Protein AF-A0A932YSQ7-F1 (afdb_monomer_lite)

Foldseek 3Di:
DDPPPPPWLQFPPDPCCQVPQQVPPPFQSHAQQWDADPVGDIFGFCLQCVVVSVVCVVVVNGRHNHHSPCVVVVVCQVCFVLLAQFKKWKAFPPGPDIKIFTFHTWDDDPNWIWTFTQIDDDPQHHRRIWIASGARWGDGLFWTKGWGCGDPNTTIIMIGTDPPPPPD

Sequence (168 aa):
MSTSTIEAVTRFPTEQHVREVCKLGQGEKSCRYLAMGGRGGWTCLRAKQKEYLDGRVANGQLQAKGDNCEGVLGELLKNKASLVGKRVRYQEQMPTLEVAGVLRDLRVEGDMLHIIADWEGETMGQGCTINIDYLNLDITPASITMSISGLGSFAGITTIFLDQIRSR

Secondary structure (DSSP, 8-state):
----------SSS-HHHHHHTS-TTSGGGSBTTEEEETTTEEEE-HHHHHHHHHHHHHTT-----B-SSHHHHHHHHHTHHHHTT-EEEEEESS-S-EEEEEEEEEEEETTEEEEEEEESSTTT-TTEEEEESS--EEEETTEEEEEEE-SSSSEEEEEEEPP-----

Radius of gyration: 17.05 Å; chains: 1; bounding box: 50×28×55 Å

Structure (mmCIF, N/CA/C/O backbone):
data_AF-A0A932YSQ7-F1
#
_entry.id   AF-A0A932YSQ7-F1
#
loop_
_atom_site.group_PDB
_atom_site.id
_atom_site.type_symbol
_atom_site.label_atom_id
_atom_site.label_alt_id
_atom_site.label_comp_id
_atom_site.label_asym_id
_atom_site.label_entity_id
_atom_site.label_seq_id
_atom_site.pdbx_PDB_ins_code
_atom_site.Cartn_x
_atom_site.Cartn_y
_atom_site.Cartn_z
_atom_site.occupancy
_atom_site.B_iso_or_equiv
_atom_site.auth_seq_id
_atom_site.auth_comp_id
_atom_site.auth_asym_id
_atom_site.auth_atom_id
_atom_site.pdbx_PDB_model_num
ATOM 1 N N . MET A 1 1 ? -27.795 -4.895 -21.809 1.00 35.03 1 MET A N 1
ATOM 2 C CA . MET A 1 1 ? -27.298 -3.725 -21.057 1.00 35.03 1 MET A CA 1
ATOM 3 C C . MET A 1 1 ? -26.666 -4.238 -19.777 1.00 35.03 1 MET A C 1
ATOM 5 O O . MET A 1 1 ? -27.387 -4.699 -18.910 1.00 35.03 1 MET A O 1
ATOM 9 N N . SER A 1 2 ? -25.338 -4.261 -19.704 1.00 32.44 2 SER A N 1
ATOM 10 C CA . SER A 1 2 ? -24.605 -4.547 -18.466 1.00 32.44 2 SER A CA 1
ATOM 11 C C . SER A 1 2 ? -23.322 -3.730 -18.504 1.00 32.44 2 SER A C 1
ATOM 13 O O . SER A 1 2 ? -22.254 -4.223 -18.848 1.00 32.44 2 SER A O 1
ATOM 15 N N . THR A 1 3 ? -23.462 -2.432 -18.255 1.00 31.42 3 THR A N 1
ATOM 16 C CA . THR A 1 3 ? -22.348 -1.547 -17.920 1.00 31.42 3 THR A CA 1
ATOM 17 C C . THR A 1 3 ? -21.813 -1.996 -16.566 1.00 31.42 3 THR A C 1
ATOM 19 O O . THR A 1 3 ? -22.402 -1.671 -15.539 1.00 31.42 3 THR A O 1
ATOM 22 N N . SER A 1 4 ? -20.742 -2.796 -16.552 1.00 33.22 4 SER A N 1
ATOM 23 C CA . SER A 1 4 ? -19.998 -3.035 -15.317 1.00 33.22 4 SER A CA 1
ATOM 24 C C . SER A 1 4 ? -19.265 -1.743 -14.980 1.00 33.22 4 SER A C 1
ATOM 26 O O . SER A 1 4 ? -18.225 -1.424 -15.559 1.00 33.22 4 SER A O 1
ATOM 28 N N . THR A 1 5 ? -19.867 -0.961 -14.097 1.00 35.72 5 THR A N 1
ATOM 29 C CA . THR A 1 5 ? -19.295 0.251 -13.533 1.00 35.72 5 THR A CA 1
ATOM 30 C C . THR A 1 5 ? -18.053 -0.141 -12.735 1.00 35.72 5 THR A C 1
ATOM 32 O O . THR A 1 5 ? -18.149 -0.526 -11.574 1.00 35.72 5 THR A O 1
ATOM 35 N N . ILE A 1 6 ? -16.873 -0.086 -13.353 1.00 38.53 6 ILE A N 1
ATOM 36 C CA . ILE A 1 6 ? -15.635 0.063 -12.588 1.00 38.53 6 ILE A CA 1
ATOM 37 C C . ILE A 1 6 ? -15.641 1.526 -12.155 1.00 38.53 6 ILE A C 1
ATOM 39 O O . ILE A 1 6 ? -15.129 2.397 -12.858 1.00 38.53 6 ILE A O 1
ATOM 43 N N . GLU A 1 7 ? -16.323 1.816 -11.046 1.00 38.91 7 GLU A N 1
ATOM 44 C CA . GLU A 1 7 ? -16.112 3.081 -10.355 1.00 38.91 7 GLU A CA 1
ATOM 45 C C . GLU A 1 7 ? -14.621 3.186 -10.055 1.00 38.91 7 GLU A C 1
ATOM 47 O O . GLU A 1 7 ? -13.989 2.246 -9.569 1.00 38.91 7 GLU A O 1
ATOM 52 N N . ALA A 1 8 ? -14.051 4.320 -10.447 1.00 38.09 8 ALA A N 1
ATOM 53 C CA . ALA A 1 8 ? -12.638 4.594 -10.343 1.00 38.09 8 ALA A CA 1
ATOM 54 C C . ALA A 1 8 ? -12.172 4.373 -8.898 1.00 38.09 8 ALA A C 1
ATOM 56 O O . ALA A 1 8 ? -12.443 5.184 -8.008 1.00 38.09 8 ALA A O 1
ATOM 57 N N . VAL A 1 9 ? -11.436 3.284 -8.664 1.00 44.25 9 VAL A N 1
ATOM 58 C CA . VAL A 1 9 ?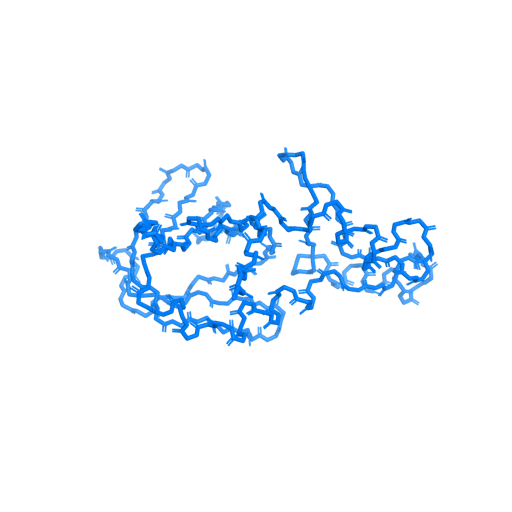 -10.615 3.162 -7.463 1.00 44.25 9 VAL A CA 1
ATOM 59 C C . VAL A 1 9 ? -9.633 4.325 -7.557 1.00 44.25 9 VAL A C 1
ATOM 61 O O . VAL A 1 9 ? -8.852 4.384 -8.498 1.00 44.25 9 VAL A O 1
ATOM 64 N N . THR A 1 10 ? -9.808 5.330 -6.703 1.00 48.47 10 THR A N 1
ATOM 65 C CA . THR A 1 10 ? -9.097 6.623 -6.766 1.00 48.47 10 THR A CA 1
ATOM 66 C C . THR A 1 10 ? -8.207 6.858 -5.549 1.00 48.47 10 THR A C 1
ATOM 68 O O . THR A 1 10 ? -7.432 7.807 -5.553 1.00 48.47 10 THR A O 1
ATOM 71 N N . ARG A 1 11 ? -8.343 6.020 -4.511 1.00 57.94 11 ARG A N 1
ATOM 72 C CA . ARG A 1 11 ? -7.496 5.900 -3.311 1.00 57.94 11 ARG A CA 1
ATOM 73 C C . ARG A 1 11 ? -8.073 4.813 -2.409 1.00 57.94 11 ARG A C 1
ATOM 75 O O . ARG A 1 11 ? -9.289 4.635 -2.383 1.00 57.94 11 ARG A O 1
ATOM 82 N N . PHE A 1 12 ? -7.243 4.125 -1.628 1.00 63.06 12 PHE A N 1
ATOM 83 C CA . PHE A 1 12 ? -7.724 3.214 -0.591 1.00 63.06 12 PHE A CA 1
ATOM 84 C C . PHE A 1 12 ? -7.058 3.488 0.770 1.00 63.06 12 PHE A C 1
ATOM 86 O O . PHE A 1 12 ? -5.836 3.581 0.827 1.00 63.06 12 PHE A O 1
ATOM 93 N N . PRO A 1 13 ? -7.815 3.499 1.884 1.00 72.94 13 PRO A N 1
ATOM 94 C CA . PRO A 1 13 ? -9.277 3.463 1.964 1.00 72.94 13 PRO A CA 1
ATOM 95 C C . PRO A 1 13 ? -9.970 4.658 1.297 1.00 72.94 13 PRO A C 1
ATOM 97 O O . PRO A 1 13 ? -9.514 5.794 1.405 1.00 72.94 13 PRO A O 1
ATOM 100 N N . THR A 1 14 ? -11.095 4.413 0.620 1.00 75.06 14 THR A N 1
ATOM 101 C CA . THR A 1 14 ? -11.990 5.498 0.190 1.00 75.06 14 THR A CA 1
ATOM 102 C C . THR A 1 14 ? -12.754 6.045 1.395 1.00 75.06 14 THR A C 1
ATOM 104 O O . THR A 1 14 ? -12.944 5.348 2.392 1.00 75.06 14 THR A O 1
ATOM 107 N N . GLU A 1 15 ? -13.279 7.266 1.288 1.00 81.81 15 GLU A N 1
ATOM 108 C CA . GLU A 1 15 ? -14.216 7.821 2.278 1.00 81.81 15 GLU A CA 1
ATOM 109 C C . GLU A 1 15 ? -15.408 6.887 2.544 1.00 81.81 15 GLU A C 1
ATOM 111 O O . GLU A 1 15 ? -15.843 6.714 3.683 1.00 81.81 15 GLU A O 1
ATOM 116 N N . GLN A 1 16 ? -15.924 6.245 1.493 1.00 79.81 16 GLN A N 1
ATOM 117 C CA . GLN A 1 16 ? -17.006 5.274 1.614 1.00 79.81 16 GLN A CA 1
ATOM 118 C C . GLN A 1 16 ? -16.566 4.034 2.401 1.00 79.81 16 GLN A C 1
ATOM 120 O O . GLN A 1 16 ? -17.251 3.646 3.344 1.00 79.81 16 GLN A O 1
ATOM 125 N N . HIS A 1 17 ? -15.394 3.467 2.098 1.00 79.94 17 HIS A N 1
ATOM 126 C CA . HIS A 1 17 ? -14.841 2.344 2.855 1.00 79.94 17 HIS A CA 1
ATOM 127 C C . HIS A 1 17 ? -14.644 2.706 4.332 1.00 79.94 17 HIS A C 1
ATOM 129 O O . HIS A 1 17 ? -14.971 1.918 5.220 1.00 79.94 17 HIS A O 1
ATOM 135 N N . VAL A 1 18 ? -14.165 3.920 4.618 1.00 83.50 18 VAL A N 1
ATOM 136 C CA . VAL A 1 18 ? -13.991 4.387 5.996 1.00 83.50 18 VAL A CA 1
ATOM 137 C C . VAL A 1 18 ? -15.312 4.444 6.755 1.00 83.50 18 VAL A C 1
ATOM 139 O O . VAL A 1 18 ? -15.376 4.029 7.914 1.00 83.50 18 VAL A O 1
ATOM 142 N N . ARG A 1 19 ? -16.375 4.919 6.106 1.00 84.88 19 ARG A N 1
ATOM 143 C CA . ARG A 1 19 ? -17.706 5.005 6.713 1.00 84.88 19 ARG A CA 1
ATOM 144 C C . ARG A 1 19 ? -18.364 3.636 6.882 1.00 84.88 19 ARG A C 1
ATOM 146 O O . ARG A 1 19 ? -18.857 3.331 7.965 1.00 84.88 19 ARG A O 1
ATOM 153 N N . GLU A 1 20 ? -18.367 2.817 5.837 1.00 83.88 20 GLU A N 1
ATOM 154 C CA . GLU A 1 20 ? -19.161 1.583 5.781 1.00 83.88 20 GLU A CA 1
ATOM 155 C C . GLU A 1 20 ? -18.445 0.384 6.409 1.00 83.88 20 GLU A C 1
ATOM 157 O O . GLU A 1 20 ? -19.048 -0.378 7.171 1.00 83.88 20 GLU A O 1
ATOM 162 N N . VAL A 1 21 ? -17.149 0.236 6.124 1.00 83.81 21 VAL A N 1
ATOM 163 C CA . VAL A 1 21 ? -16.336 -0.884 6.610 1.00 83.81 21 VAL A CA 1
ATOM 164 C C . VAL A 1 21 ? -15.677 -0.512 7.926 1.00 83.81 21 VAL A C 1
ATOM 166 O O . VAL A 1 21 ? -15.851 -1.213 8.921 1.00 83.81 21 VAL A O 1
ATOM 169 N N . CYS A 1 22 ? -14.987 0.629 7.959 1.00 84.50 22 CYS A N 1
ATOM 170 C CA . CYS A 1 22 ? -14.239 1.034 9.144 1.00 84.50 22 CYS A CA 1
ATOM 171 C C . CYS A 1 22 ? -15.020 1.783 10.190 1.00 84.50 22 CYS A C 1
ATOM 173 O O . CYS A 1 22 ? -14.419 2.102 11.212 1.00 84.50 22 CYS A O 1
ATOM 175 N N . LYS A 1 23 ? -16.310 2.044 9.952 1.00 87.88 23 LYS A N 1
ATOM 176 C CA . LYS A 1 23 ? -17.279 2.511 10.949 1.00 87.88 23 LYS A CA 1
ATOM 177 C C . LYS A 1 23 ? -16.670 3.542 11.898 1.00 87.88 23 LYS A C 1
ATOM 179 O O . LYS A 1 23 ? -16.735 3.380 13.116 1.00 87.88 23 LYS A O 1
ATOM 184 N N . LEU A 1 24 ? -16.018 4.556 11.324 1.00 87.25 24 LEU A N 1
ATOM 185 C CA . LEU A 1 24 ? -15.223 5.531 12.066 1.00 87.25 24 LEU A CA 1
ATOM 186 C C . LEU A 1 24 ? -16.030 6.095 13.247 1.00 87.25 24 LEU A C 1
ATOM 188 O O . LEU A 1 24 ? -17.144 6.584 13.068 1.00 87.25 24 LEU A O 1
ATOM 192 N N . GLY A 1 25 ? -15.473 5.997 14.455 1.00 85.69 25 GLY A N 1
ATOM 193 C CA . GLY A 1 25 ? -16.119 6.463 15.686 1.00 85.69 25 GLY A CA 1
ATOM 194 C C . GLY A 1 25 ? -17.062 5.456 16.358 1.00 85.69 25 GLY A C 1
ATOM 195 O O . GLY A 1 25 ? -17.603 5.763 17.414 1.00 85.69 25 GLY A O 1
ATOM 196 N N . GLN A 1 26 ? -17.238 4.241 15.826 1.00 89.38 26 GLN A N 1
ATOM 197 C CA . GLN A 1 26 ? -18.110 3.208 16.412 1.00 89.38 26 GLN A CA 1
ATOM 198 C C . GLN A 1 26 ? -17.370 2.234 17.349 1.00 89.38 26 GLN A C 1
ATOM 200 O O . GLN A 1 26 ? -17.656 1.032 17.366 1.00 89.38 26 GLN A O 1
ATOM 205 N N . GLY A 1 27 ? -16.395 2.735 18.116 1.00 90.69 27 GLY A N 1
ATOM 206 C CA . GLY A 1 27 ? -15.665 1.953 19.122 1.00 90.69 27 GLY A CA 1
ATOM 207 C C . GLY A 1 27 ? -15.003 0.711 18.523 1.00 90.69 27 GLY A C 1
ATOM 208 O O . GLY A 1 27 ? -14.253 0.826 17.556 1.00 90.69 27 GLY A O 1
ATOM 209 N N . GLU A 1 28 ? -15.337 -0.473 19.045 1.00 90.75 28 GLU A N 1
ATOM 210 C CA . GLU A 1 28 ? -14.758 -1.771 18.647 1.00 90.75 28 GLU A CA 1
ATOM 211 C C . GLU A 1 28 ? -14.908 -2.111 17.168 1.00 90.75 28 GLU A C 1
ATOM 213 O O . GLU A 1 28 ? -14.047 -2.776 16.594 1.00 90.75 28 GLU A O 1
ATOM 218 N N . LYS A 1 29 ? -15.958 -1.600 16.524 1.00 87.12 29 LYS A N 1
ATOM 219 C CA . LYS A 1 29 ? -16.179 -1.792 15.088 1.00 87.12 29 LYS A CA 1
ATOM 220 C C . LYS A 1 29 ? -15.249 -0.937 14.227 1.00 87.12 29 LYS A C 1
ATOM 222 O O . LYS A 1 29 ? -15.177 -1.167 13.024 1.00 87.12 29 LYS A O 1
ATOM 227 N N . SER A 1 30 ? -14.564 0.040 14.824 1.00 91.19 30 SER A N 1
ATOM 228 C CA . SER A 1 30 ? -13.670 0.934 14.096 1.00 91.19 30 SER A CA 1
ATOM 229 C C . SER A 1 30 ? -12.383 0.223 13.699 1.00 91.19 30 SER A C 1
ATOM 231 O O . SER A 1 30 ? -11.832 -0.537 14.497 1.00 91.19 30 SER A O 1
ATOM 233 N N . CYS A 1 31 ? -11.869 0.494 12.499 1.00 91.19 31 CYS A N 1
ATOM 234 C CA .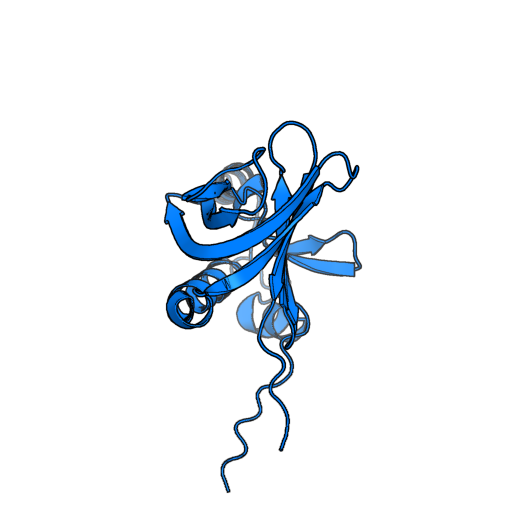 CYS A 1 31 ? -10.590 -0.061 12.055 1.00 91.19 31 CYS A CA 1
ATOM 235 C C . CYS A 1 31 ? -9.414 0.501 12.869 1.00 91.19 31 CYS A C 1
ATOM 237 O O . CYS A 1 31 ? -9.218 1.714 12.926 1.00 91.19 31 CYS A O 1
ATOM 239 N N . ARG A 1 32 ? -8.602 -0.379 13.461 1.00 91.50 32 ARG A N 1
ATOM 240 C CA . ARG A 1 32 ? -7.463 -0.025 14.323 1.00 91.50 32 ARG A CA 1
ATOM 241 C C . ARG A 1 32 ? -6.235 0.453 13.555 1.00 91.50 32 ARG A C 1
ATOM 243 O O . ARG A 1 32 ? -5.433 1.198 14.103 1.00 91.50 32 ARG A O 1
ATOM 250 N N . TYR A 1 33 ? -6.106 0.055 12.290 1.00 88.19 33 TYR A N 1
ATOM 251 C CA . TYR A 1 33 ? -4.988 0.442 11.425 1.00 88.19 33 TYR A CA 1
ATOM 252 C C . TYR A 1 33 ? -5.315 1.614 10.489 1.00 88.19 33 TYR A C 1
ATOM 254 O O . TYR A 1 33 ? -4.516 1.922 9.605 1.00 88.19 33 TYR A O 1
ATOM 262 N N . LEU A 1 34 ? -6.471 2.263 10.658 1.00 87.38 34 LEU A N 1
ATOM 263 C CA . LEU A 1 34 ? -6.870 3.401 9.840 1.00 87.38 34 LEU A CA 1
ATOM 264 C C . LEU A 1 34 ? -6.167 4.675 10.322 1.00 87.38 34 LEU A C 1
ATOM 266 O O . LEU A 1 34 ? -6.291 5.055 11.484 1.00 87.38 34 LEU A O 1
ATOM 270 N N . ALA A 1 35 ? -5.479 5.366 9.418 1.00 84.50 35 ALA A N 1
ATOM 271 C CA . ALA A 1 35 ? -4.882 6.670 9.696 1.00 84.50 35 ALA A CA 1
ATOM 272 C C . ALA A 1 35 ? -5.013 7.626 8.513 1.00 84.50 35 ALA A C 1
ATOM 274 O O . ALA A 1 35 ? -5.356 7.213 7.408 1.00 84.50 35 ALA A O 1
ATOM 275 N N . MET A 1 36 ? -4.701 8.900 8.745 1.00 79.38 36 MET A N 1
ATOM 276 C CA . MET A 1 36 ? -4.544 9.899 7.690 1.00 79.38 36 MET A CA 1
ATOM 277 C C . MET A 1 36 ? -3.088 9.921 7.213 1.00 79.38 36 MET A C 1
ATOM 279 O O . MET A 1 36 ? -2.171 10.172 7.991 1.00 79.38 36 MET A O 1
ATOM 283 N N . GLY A 1 37 ? -2.871 9.646 5.930 1.00 67.38 37 GLY A N 1
ATOM 284 C CA . GLY A 1 37 ? -1.578 9.738 5.264 1.00 67.38 37 GLY A CA 1
ATOM 285 C C . GLY A 1 37 ? -1.191 11.182 4.923 1.00 67.38 37 GLY A C 1
ATOM 286 O O . GLY A 1 37 ? -2.041 12.057 4.752 1.00 67.38 37 GLY A O 1
ATOM 287 N N . GLY A 1 38 ? 0.112 11.425 4.750 1.00 55.41 38 GLY A N 1
ATOM 288 C CA . GLY A 1 38 ? 0.686 12.770 4.567 1.00 55.41 38 GLY A CA 1
ATOM 289 C C . GLY A 1 38 ? 0.245 13.539 3.312 1.00 55.41 38 GLY A C 1
ATOM 290 O O . GLY A 1 38 ? 0.531 14.724 3.200 1.00 55.41 38 GLY A O 1
ATOM 291 N N . ARG A 1 39 ? -0.469 12.899 2.374 1.00 56.66 39 ARG A N 1
ATOM 292 C CA . ARG A 1 39 ? -1.040 13.531 1.165 1.00 56.66 39 ARG A CA 1
ATOM 293 C C . ARG A 1 39 ? -2.564 13.722 1.242 1.00 56.66 39 ARG A C 1
ATOM 295 O O . ARG A 1 39 ? -3.227 13.764 0.203 1.00 56.66 39 ARG A O 1
ATOM 302 N N . GLY A 1 40 ? -3.120 13.786 2.455 1.00 57.56 40 GLY A N 1
ATOM 303 C CA . GLY A 1 40 ? -4.527 14.125 2.694 1.00 57.56 40 GLY A CA 1
ATOM 304 C C . GLY A 1 40 ? -5.518 13.023 2.313 1.00 57.56 40 GLY A C 1
ATOM 305 O O . GLY A 1 40 ? -6.520 13.301 1.668 1.00 57.56 40 GLY A O 1
ATOM 306 N N . GLY A 1 41 ? -5.231 11.769 2.662 1.00 70.56 41 GLY A N 1
ATOM 307 C CA . GLY A 1 41 ? -6.134 10.639 2.415 1.00 70.56 41 GLY A CA 1
ATOM 308 C C . GLY A 1 41 ? -5.944 9.530 3.439 1.00 70.56 41 GLY A C 1
ATOM 309 O O . GLY A 1 41 ? -4.944 9.520 4.153 1.00 70.56 41 GLY A O 1
ATOM 310 N N . TRP A 1 42 ? -6.895 8.606 3.521 1.00 78.19 42 TRP A N 1
ATOM 311 C CA . TRP A 1 42 ? -6.814 7.480 4.445 1.00 78.19 42 TRP A CA 1
ATOM 312 C C . TRP A 1 42 ? -5.741 6.474 4.023 1.00 78.19 42 TRP A C 1
ATOM 314 O O . TRP A 1 42 ? -5.495 6.280 2.838 1.00 78.19 42 TRP A O 1
ATOM 324 N N . THR A 1 43 ? -5.125 5.806 4.996 1.00 75.31 43 THR A N 1
ATOM 325 C CA . THR A 1 43 ? -4.113 4.765 4.781 1.00 75.31 43 THR A CA 1
ATOM 326 C C . THR A 1 43 ? -4.278 3.626 5.784 1.00 75.31 43 THR A C 1
ATOM 328 O O . THR A 1 43 ? -4.810 3.805 6.883 1.00 75.31 43 THR A O 1
ATOM 331 N N . CYS A 1 44 ? -3.792 2.447 5.403 1.00 79.38 44 CYS A N 1
ATOM 332 C CA . CYS A 1 44 ? -3.573 1.315 6.294 1.00 79.38 44 CYS A CA 1
ATOM 333 C C . CYS A 1 44 ? -2.183 1.421 6.947 1.00 79.38 44 CYS A C 1
ATOM 335 O O . CYS A 1 44 ? -1.189 1.632 6.257 1.00 79.38 44 CYS A O 1
ATOM 337 N N . LEU A 1 45 ? -2.099 1.255 8.272 1.00 77.00 45 LEU A N 1
ATOM 338 C CA . LEU A 1 45 ? -0.837 1.251 9.031 1.00 77.00 45 LEU A CA 1
ATOM 339 C C . LEU A 1 45 ? -0.373 -0.146 9.482 1.00 77.00 45 LEU A C 1
ATOM 341 O O . LEU A 1 45 ? 0.632 -0.228 10.192 1.00 77.00 45 LEU A O 1
ATOM 345 N N . ARG A 1 46 ? -1.085 -1.227 9.117 1.00 78.31 46 ARG A N 1
ATOM 346 C CA . ARG A 1 46 ? -0.883 -2.575 9.687 1.00 78.31 46 ARG A CA 1
ATOM 347 C C . ARG A 1 46 ? 0.591 -2.985 9.678 1.00 78.31 46 ARG A C 1
ATOM 349 O O . ARG A 1 46 ? 1.140 -3.198 10.744 1.00 78.31 46 ARG A O 1
ATOM 356 N N . ALA A 1 47 ? 1.265 -2.984 8.531 1.00 64.75 47 ALA A N 1
ATOM 357 C CA . ALA A 1 47 ? 2.639 -3.491 8.431 1.00 64.75 47 ALA A CA 1
ATOM 358 C C . ALA A 1 47 ? 3.644 -2.856 9.430 1.00 64.75 47 ALA A C 1
ATOM 360 O O . ALA A 1 47 ? 4.413 -3.577 10.054 1.00 64.75 47 ALA A O 1
ATOM 361 N N . LYS A 1 48 ? 3.588 -1.536 9.679 1.00 64.25 48 LYS A N 1
ATOM 362 C CA . LYS A 1 48 ? 4.543 -0.841 10.573 1.00 64.25 48 LYS A CA 1
ATOM 363 C C . LYS A 1 48 ? 4.119 -0.814 12.042 1.00 64.25 48 LYS A C 1
ATOM 365 O O . LYS A 1 48 ? 4.960 -0.744 12.931 1.00 64.25 48 LYS A O 1
ATOM 370 N N . GLN A 1 49 ? 2.815 -0.743 12.296 1.00 78.75 49 GLN A N 1
ATOM 371 C CA . GLN A 1 49 ? 2.271 -0.440 13.624 1.00 78.75 49 GLN A CA 1
ATOM 372 C C . GLN A 1 49 ? 1.474 -1.602 14.212 1.00 78.75 49 GLN A C 1
ATOM 374 O O . GLN A 1 49 ? 0.888 -1.438 15.277 1.00 78.75 49 GLN A O 1
ATOM 379 N N . LYS A 1 50 ? 1.431 -2.763 13.545 1.00 82.25 50 LYS A N 1
ATOM 380 C CA . LYS A 1 50 ? 0.629 -3.909 13.974 1.00 82.25 50 LYS A CA 1
ATOM 381 C C . LYS A 1 50 ? 0.922 -4.311 15.405 1.00 82.25 50 LYS A C 1
ATOM 383 O O . LYS A 1 50 ? 0.001 -4.301 16.206 1.00 82.25 50 LYS A O 1
ATOM 388 N N . GLU A 1 51 ? 2.176 -4.604 15.731 1.00 84.94 51 GLU A N 1
ATOM 389 C CA . GLU A 1 51 ? 2.543 -5.068 17.071 1.00 84.94 51 GLU A CA 1
ATOM 390 C C . GLU A 1 51 ? 2.197 -4.028 18.147 1.00 84.94 51 GLU A C 1
ATOM 392 O O . GLU A 1 51 ? 1.570 -4.348 19.155 1.00 84.94 51 GLU A O 1
ATOM 397 N N . TYR A 1 52 ? 2.503 -2.754 17.887 1.00 87.88 52 TYR A N 1
ATOM 398 C CA . TYR A 1 52 ? 2.175 -1.652 18.790 1.00 87.88 52 TYR A CA 1
ATOM 399 C C . TYR A 1 52 ? 0.658 -1.479 18.987 1.00 87.88 52 TYR A C 1
ATOM 401 O O . TYR A 1 52 ? 0.178 -1.392 20.118 1.00 87.88 52 TYR A O 1
ATOM 409 N N . LEU A 1 53 ? -0.115 -1.432 17.899 1.00 90.00 53 LEU A N 1
ATOM 410 C CA . LEU A 1 53 ? -1.563 -1.214 17.944 1.00 90.00 53 LEU A CA 1
ATOM 411 C C . LEU A 1 53 ? -2.300 -2.433 18.504 1.00 90.00 53 LEU A C 1
ATOM 413 O O . LEU A 1 53 ? -3.221 -2.258 19.300 1.00 90.00 53 LEU A O 1
ATOM 417 N N . ASP A 1 54 ? -1.870 -3.646 18.164 1.00 92.00 54 ASP A N 1
ATOM 418 C CA . ASP A 1 54 ? -2.416 -4.885 18.721 1.00 92.00 54 ASP A CA 1
ATOM 419 C C . ASP A 1 54 ? -2.112 -4.980 20.221 1.00 92.00 54 ASP A C 1
ATOM 421 O O . ASP A 1 54 ? -3.008 -5.297 21.002 1.00 92.00 54 ASP A O 1
ATOM 425 N N . GLY A 1 55 ? -0.901 -4.604 20.651 1.00 93.00 55 GLY A N 1
ATOM 426 C CA . GLY A 1 55 ? -0.551 -4.502 22.068 1.00 93.00 55 GLY A CA 1
ATOM 427 C C . GLY A 1 55 ? -1.439 -3.507 22.819 1.00 93.00 55 GLY A C 1
ATOM 428 O O . GLY A 1 55 ? -1.921 -3.792 23.915 1.00 93.00 55 GLY A O 1
ATOM 429 N N . ARG A 1 56 ? -1.751 -2.357 22.212 1.00 94.56 56 ARG A N 1
ATOM 430 C CA . ARG A 1 56 ? -2.688 -1.386 22.799 1.00 94.56 56 ARG A CA 1
ATOM 431 C C . ARG A 1 56 ? -4.122 -1.903 22.870 1.00 94.56 56 ARG A C 1
ATOM 433 O O . ARG A 1 56 ? -4.797 -1.617 23.857 1.00 94.56 56 ARG A O 1
ATOM 440 N N . VAL A 1 57 ? -4.589 -2.656 21.873 1.00 94.44 57 VAL A N 1
ATOM 441 C CA . VAL A 1 57 ? -5.899 -3.329 21.930 1.00 94.44 57 VAL A CA 1
ATOM 442 C C . VAL A 1 57 ? -5.919 -4.354 23.062 1.00 94.44 57 VAL A C 1
ATOM 444 O O . VAL A 1 57 ? -6.844 -4.337 23.872 1.00 94.44 57 VAL A O 1
ATOM 447 N N . ALA A 1 58 ? -4.888 -5.197 23.162 1.00 94.31 58 ALA A N 1
ATOM 448 C CA . ALA A 1 58 ? -4.769 -6.216 24.204 1.00 94.31 58 ALA A CA 1
ATOM 449 C C . ALA A 1 58 ? -4.753 -5.608 25.617 1.00 94.31 58 ALA A C 1
ATOM 451 O O . ALA A 1 58 ? -5.362 -6.152 26.533 1.00 94.31 58 ALA A O 1
ATOM 452 N N . ASN A 1 59 ? -4.137 -4.434 25.773 1.00 94.88 59 ASN A N 1
ATOM 453 C CA . ASN A 1 59 ? -4.079 -3.695 27.036 1.00 94.88 59 ASN A CA 1
ATOM 454 C C . ASN A 1 59 ? -5.322 -2.825 27.314 1.00 94.88 59 ASN A C 1
ATOM 456 O O . ASN A 1 59 ? -5.317 -2.044 28.265 1.00 94.88 59 ASN A O 1
ATOM 460 N N . GLY A 1 60 ? -6.365 -2.880 26.476 1.00 93.75 60 GLY A N 1
ATOM 461 C CA . GLY A 1 60 ? -7.567 -2.047 26.626 1.00 93.75 60 GLY A CA 1
ATOM 462 C C . GLY A 1 60 ? -7.333 -0.544 26.401 1.00 93.75 60 GLY A C 1
ATOM 463 O O . GLY A 1 60 ? -8.178 0.277 26.748 1.00 93.75 60 GLY A O 1
ATOM 464 N N . GLN A 1 61 ? -6.196 -0.168 25.812 1.00 94.25 61 GLN A N 1
ATOM 465 C CA . GLN A 1 61 ? -5.779 1.217 25.553 1.00 94.25 61 GLN A CA 1
ATOM 466 C C . GLN A 1 61 ? -6.236 1.743 24.184 1.00 94.25 61 GLN A C 1
ATOM 468 O O . GLN A 1 61 ? -5.954 2.898 23.838 1.00 94.25 61 GLN A O 1
ATOM 473 N N . LEU A 1 62 ? -6.879 0.894 23.379 1.00 92.06 62 LEU A N 1
ATOM 474 C CA . LEU A 1 62 ? -7.460 1.242 22.090 1.00 92.06 62 LEU A CA 1
ATOM 475 C C . LEU A 1 62 ? -8.832 0.578 21.950 1.00 92.06 62 LEU A C 1
ATOM 477 O O . LEU A 1 62 ? -8.954 -0.641 22.043 1.00 92.06 62 LEU A O 1
ATOM 481 N N . GLN A 1 63 ? -9.864 1.391 21.715 1.00 92.25 63 GLN A N 1
ATOM 482 C CA . GLN A 1 63 ? -11.218 0.882 21.499 1.00 92.25 63 GLN A CA 1
ATOM 483 C C . GLN A 1 63 ? -11.422 0.351 20.082 1.00 92.25 63 GLN A C 1
ATOM 485 O O . GLN A 1 63 ? -12.220 -0.554 19.914 1.00 92.25 63 GLN A O 1
ATOM 490 N N . ALA A 1 64 ? -10.730 0.892 19.076 1.00 92.00 64 ALA A N 1
ATOM 491 C CA . ALA A 1 64 ? -10.809 0.420 17.695 1.00 92.00 64 ALA A CA 1
ATOM 492 C C . ALA A 1 64 ? -10.167 -0.970 17.559 1.00 92.00 64 ALA A C 1
ATOM 494 O O . ALA A 1 64 ? -9.015 -1.145 17.956 1.00 92.00 64 ALA A O 1
ATOM 495 N N . LYS A 1 65 ? -10.891 -1.945 16.991 1.00 91.31 65 LYS A N 1
ATOM 496 C CA . LYS A 1 65 ? -10.422 -3.339 16.859 1.00 91.31 65 LYS A CA 1
ATOM 497 C C . LYS A 1 65 ? -10.489 -3.901 15.438 1.00 91.31 65 LYS A C 1
ATOM 499 O O . LYS A 1 65 ? -9.849 -4.914 15.185 1.00 91.31 65 LYS A O 1
ATOM 504 N N . GLY A 1 66 ? -11.208 -3.281 14.504 1.00 85.94 66 GLY A N 1
ATOM 505 C CA . GLY A 1 66 ? -11.334 -3.761 13.120 1.00 85.94 66 GLY A CA 1
ATOM 506 C C . GLY A 1 66 ? -10.025 -3.689 12.323 1.00 85.94 66 GLY A C 1
ATOM 507 O O . GLY A 1 66 ? -9.088 -3.00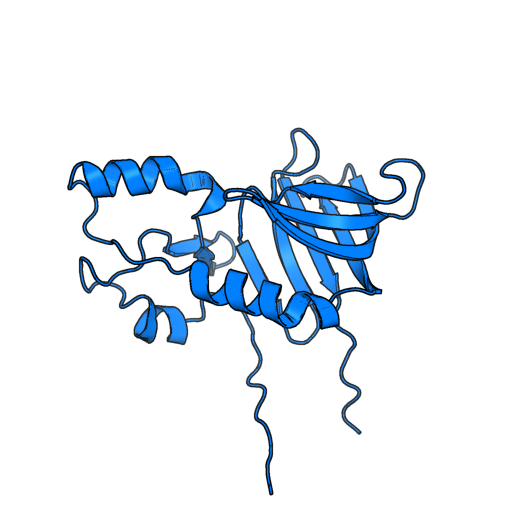5 12.727 1.00 85.94 66 GLY A O 1
ATOM 508 N N . ASP A 1 67 ? -9.961 -4.359 11.176 1.00 85.00 67 ASP A N 1
ATOM 509 C CA . ASP A 1 67 ? -8.807 -4.346 10.266 1.00 85.00 67 ASP A CA 1
ATOM 510 C C . ASP A 1 67 ? -9.225 -3.765 8.901 1.00 85.00 67 ASP A C 1
ATOM 512 O O . ASP A 1 67 ? -10.048 -4.355 8.205 1.00 85.00 67 ASP A O 1
ATOM 516 N N . ASN A 1 68 ? -8.687 -2.598 8.513 1.00 78.00 68 ASN A N 1
ATOM 517 C CA . ASN A 1 68 ? -8.972 -1.977 7.205 1.00 78.00 68 ASN A CA 1
ATOM 518 C C . ASN A 1 68 ? -8.103 -2.507 6.065 1.00 78.00 68 ASN A C 1
ATOM 520 O O . ASN A 1 68 ? -8.192 -2.007 4.949 1.00 78.00 68 ASN A O 1
ATOM 524 N N . CYS A 1 69 ? -7.207 -3.444 6.335 1.00 71.38 69 CYS A N 1
ATOM 525 C CA . CYS A 1 69 ? -6.147 -3.842 5.420 1.00 71.38 69 CYS A CA 1
ATOM 526 C C . CYS A 1 69 ? -6.414 -5.216 4.797 1.00 71.38 69 CYS A C 1
ATOM 528 O O . CYS A 1 69 ? -6.009 -5.454 3.659 1.00 71.38 69 CYS A O 1
ATOM 530 N N . GLU A 1 70 ? -7.134 -6.098 5.498 1.00 65.81 70 GLU A N 1
ATOM 531 C CA . GLU A 1 70 ? -7.439 -7.457 5.020 1.00 65.81 70 GLU A CA 1
ATOM 532 C C . GLU A 1 70 ? -8.237 -7.474 3.712 1.00 65.81 70 GLU A C 1
ATOM 534 O O . GLU A 1 70 ? -7.973 -8.308 2.846 1.00 65.81 70 GLU A O 1
ATOM 539 N N . GLY A 1 71 ? -9.153 -6.519 3.518 1.00 64.06 71 GLY A N 1
ATOM 540 C CA . GLY A 1 71 ? -9.978 -6.456 2.308 1.00 64.06 71 GLY A CA 1
ATOM 541 C C . GLY A 1 71 ? -9.167 -6.182 1.041 1.00 64.06 71 GLY A C 1
ATOM 542 O O . GLY A 1 71 ? -9.319 -6.876 0.042 1.00 64.06 71 GLY A O 1
ATOM 543 N N . VAL A 1 72 ? -8.264 -5.202 1.075 1.00 65.19 72 VAL A N 1
ATOM 544 C CA . VAL A 1 72 ? -7.542 -4.780 -0.136 1.00 65.19 72 VAL A CA 1
ATOM 545 C C . VAL A 1 72 ? -6.329 -5.625 -0.439 1.00 65.19 72 VAL A C 1
ATOM 547 O O . VAL A 1 72 ? -6.092 -5.927 -1.607 1.00 65.19 72 VAL A O 1
ATOM 550 N N . LEU A 1 73 ? -5.590 -6.061 0.581 1.00 67.81 73 LEU A N 1
ATOM 551 C CA . LEU A 1 73 ? -4.512 -7.014 0.351 1.00 67.81 73 LEU A CA 1
ATOM 552 C C . LEU A 1 73 ? -5.085 -8.332 -0.190 1.00 67.81 73 LEU A C 1
ATOM 554 O O . LEU A 1 73 ? -4.536 -8.898 -1.132 1.00 67.81 73 LEU A O 1
ATOM 558 N N . GLY A 1 74 ? -6.240 -8.760 0.333 1.00 66.56 74 GLY A N 1
ATOM 559 C CA . GLY A 1 74 ? -6.986 -9.905 -0.177 1.00 66.56 74 GLY A CA 1
ATOM 560 C C . GLY A 1 74 ? -7.376 -9.756 -1.648 1.00 66.56 74 GLY A C 1
ATOM 561 O O . GLY A 1 74 ? -7.088 -10.649 -2.439 1.00 66.56 74 GLY A O 1
ATOM 562 N N . GLU A 1 75 ? -7.983 -8.635 -2.048 1.00 68.12 75 GLU A N 1
ATOM 563 C CA . GLU A 1 75 ? -8.355 -8.403 -3.452 1.00 68.12 75 GLU A CA 1
ATOM 564 C C . GLU A 1 75 ? -7.143 -8.272 -4.386 1.00 68.12 75 GLU A C 1
ATOM 566 O O . GLU A 1 75 ? -7.150 -8.828 -5.485 1.00 68.12 75 GLU A O 1
ATOM 571 N N . LEU A 1 76 ? -6.071 -7.608 -3.950 1.00 74.38 76 LEU A N 1
ATOM 572 C CA . LEU A 1 76 ? -4.832 -7.498 -4.722 1.00 74.38 76 LEU A CA 1
ATOM 573 C C . LEU A 1 76 ? -4.202 -8.879 -4.962 1.00 74.38 76 LEU A C 1
ATOM 575 O O . LEU A 1 76 ? -3.794 -9.187 -6.080 1.00 74.38 76 LEU A O 1
ATOM 579 N N . LEU A 1 77 ? -4.185 -9.739 -3.939 1.00 73.19 77 LEU A N 1
ATOM 580 C CA . LEU A 1 77 ? -3.679 -11.107 -4.049 1.00 73.19 77 LEU A CA 1
ATOM 581 C C . LEU A 1 77 ? -4.586 -12.013 -4.886 1.00 73.19 77 LEU A C 1
ATOM 583 O O . LEU A 1 77 ? -4.075 -12.792 -5.687 1.00 73.19 77 LEU A O 1
ATOM 587 N N . LYS A 1 78 ? -5.915 -11.901 -4.757 1.00 73.62 78 LYS A N 1
ATOM 588 C CA . LYS A 1 78 ? -6.868 -12.630 -5.616 1.00 73.62 78 LYS A CA 1
ATOM 589 C C . LYS A 1 78 ? -6.655 -12.298 -7.091 1.00 73.62 78 LYS A C 1
ATOM 591 O O . LYS A 1 78 ? -6.705 -13.185 -7.937 1.00 73.62 78 LYS A O 1
ATOM 596 N N . ASN A 1 79 ? -6.366 -11.032 -7.389 1.00 76.50 79 ASN A N 1
ATOM 597 C CA . ASN A 1 79 ? -6.159 -10.545 -8.749 1.00 76.50 79 ASN A CA 1
ATOM 598 C C . ASN A 1 79 ? -4.684 -10.540 -9.177 1.00 76.50 79 ASN A C 1
ATOM 600 O O . ASN A 1 79 ? -4.376 -10.047 -10.264 1.00 76.50 79 ASN A O 1
ATOM 604 N N . LYS A 1 80 ? -3.768 -11.131 -8.391 1.00 82.62 80 LYS A N 1
ATOM 605 C CA . LYS A 1 80 ? -2.322 -11.070 -8.660 1.00 82.62 80 LYS A CA 1
ATOM 606 C C . LYS A 1 80 ? -1.946 -11.575 -10.049 1.00 82.62 80 LYS A C 1
ATOM 608 O O . LYS A 1 80 ? -1.068 -11.007 -10.687 1.00 82.62 80 LYS A O 1
ATOM 613 N N . ALA A 1 81 ? -2.655 -12.587 -10.553 1.00 82.31 81 ALA A N 1
ATOM 614 C CA . ALA A 1 81 ? -2.422 -13.149 -11.882 1.00 82.31 81 ALA A CA 1
ATOM 615 C C . ALA A 1 81 ? -2.591 -12.112 -13.008 1.00 82.31 81 ALA A C 1
ATOM 617 O O . ALA A 1 81 ? -1.868 -12.172 -13.994 1.00 82.31 81 ALA A O 1
ATOM 618 N N . SER A 1 82 ? -3.491 -11.133 -12.849 1.00 81.88 82 SER A N 1
ATOM 619 C CA . SER A 1 82 ? -3.662 -10.033 -13.813 1.00 81.88 82 SER A CA 1
ATOM 620 C C . SER A 1 82 ? -2.582 -8.948 -13.721 1.00 81.88 82 SER A C 1
ATOM 622 O O . SER A 1 82 ? -2.455 -8.128 -14.633 1.00 81.88 82 SER A O 1
ATOM 624 N N . LEU A 1 83 ? -1.811 -8.937 -12.629 1.00 85.38 83 LEU A N 1
ATOM 625 C CA . LEU A 1 83 ? -0.725 -7.988 -12.387 1.00 85.38 83 LEU A CA 1
ATOM 626 C C . LEU A 1 83 ? 0.626 -8.533 -12.869 1.00 85.38 83 LEU A C 1
ATOM 628 O O . LEU A 1 83 ? 1.514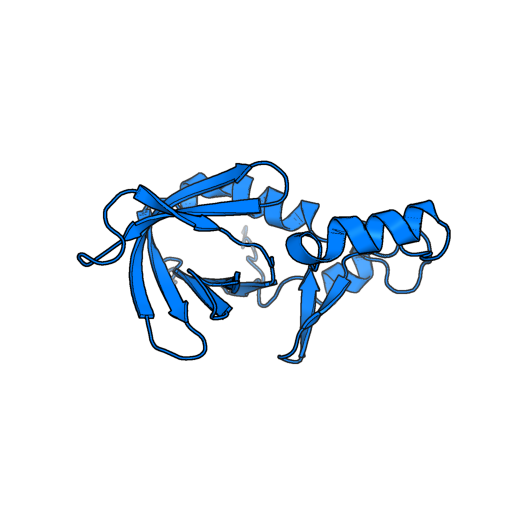 -7.752 -13.206 1.00 85.38 83 LEU A O 1
ATOM 632 N N . VAL A 1 84 ? 0.803 -9.855 -12.920 1.00 89.56 84 VAL A N 1
ATOM 633 C CA . VAL A 1 84 ? 2.020 -10.474 -13.468 1.00 89.56 84 VAL A CA 1
ATOM 634 C C . VAL A 1 84 ? 2.218 -10.042 -14.926 1.00 89.56 84 VAL A C 1
ATOM 636 O O . VAL A 1 84 ? 1.275 -9.978 -15.713 1.00 89.56 84 VAL A O 1
ATOM 639 N N . GLY A 1 85 ? 3.456 -9.706 -15.282 1.00 88.69 85 GLY A N 1
ATOM 640 C CA . GLY A 1 85 ? 3.832 -9.175 -16.590 1.00 88.69 85 GLY A CA 1
ATOM 641 C C . GLY A 1 85 ? 3.640 -7.663 -16.737 1.00 88.69 85 GLY A C 1
ATOM 642 O O . GLY A 1 85 ? 4.053 -7.098 -17.749 1.00 88.69 85 GLY A O 1
ATOM 643 N N . LYS A 1 86 ? 3.043 -6.979 -15.752 1.00 90.94 86 LYS A N 1
ATOM 644 C CA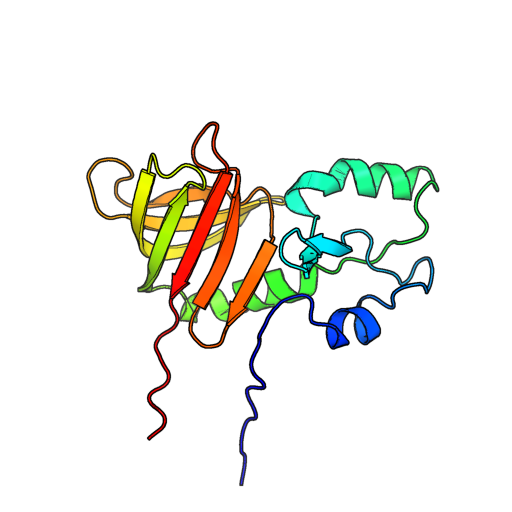 . LYS A 1 86 ? 2.911 -5.518 -15.780 1.00 90.94 86 LYS A CA 1
ATOM 645 C C . LYS A 1 86 ? 4.232 -4.824 -15.477 1.00 90.94 86 LYS A C 1
ATOM 647 O O . LYS A 1 86 ? 5.077 -5.332 -14.739 1.00 90.94 86 LYS A O 1
ATOM 652 N N . ARG A 1 87 ? 4.387 -3.619 -16.026 1.00 92.75 87 ARG A N 1
ATOM 653 C CA . ARG A 1 87 ? 5.519 -2.740 -15.725 1.00 92.75 87 ARG A CA 1
ATOM 654 C C . ARG A 1 87 ? 5.485 -2.379 -14.242 1.00 92.75 87 ARG A C 1
ATOM 656 O O . ARG A 1 87 ? 4.444 -1.969 -13.733 1.00 92.75 87 ARG A O 1
ATOM 663 N N . VAL A 1 88 ? 6.626 -2.470 -13.572 1.00 91.44 88 VAL A N 1
ATOM 664 C CA . VAL A 1 88 ? 6.803 -1.988 -12.199 1.00 91.44 88 VAL A CA 1
ATOM 665 C C . VAL A 1 88 ? 7.950 -0.986 -12.149 1.00 91.44 88 VAL A C 1
ATOM 667 O O . VAL A 1 88 ? 8.906 -1.104 -12.910 1.00 91.44 88 VAL A O 1
ATOM 670 N N . ARG A 1 89 ? 7.853 0.023 -11.285 1.00 91.12 89 ARG A N 1
ATOM 671 C CA . ARG A 1 89 ? 8.910 1.007 -11.033 1.00 91.12 89 ARG A CA 1
ATOM 672 C C . ARG A 1 89 ? 9.071 1.230 -9.545 1.00 91.12 89 ARG A C 1
ATOM 674 O O . ARG A 1 89 ? 8.077 1.492 -8.880 1.00 91.12 89 ARG A O 1
ATOM 681 N N . TYR A 1 90 ? 10.301 1.203 -9.064 1.00 88.19 90 TYR A N 1
ATOM 682 C CA . TYR A 1 90 ? 10.691 1.626 -7.730 1.00 88.19 90 TYR A CA 1
ATOM 683 C C . TYR A 1 90 ? 11.475 2.944 -7.805 1.00 88.19 90 TYR A C 1
ATOM 685 O O . TYR A 1 90 ? 12.328 3.113 -8.675 1.00 88.19 90 TYR A O 1
ATOM 693 N N . GLN A 1 91 ? 11.169 3.879 -6.907 1.00 87.69 91 GLN A N 1
ATOM 694 C CA . GLN A 1 91 ? 11.823 5.183 -6.817 1.00 87.69 91 GLN A CA 1
ATOM 695 C C . GLN A 1 91 ? 11.991 5.602 -5.353 1.00 87.69 91 GLN A C 1
ATOM 697 O O . GLN A 1 91 ? 11.017 5.636 -4.598 1.00 87.69 91 GLN A O 1
ATOM 702 N N . GLU A 1 92 ? 13.205 5.969 -4.954 1.00 86.44 92 GLU A N 1
ATOM 703 C CA . GLU A 1 92 ? 13.484 6.523 -3.623 1.00 86.44 92 GLU A CA 1
ATOM 704 C C . GLU A 1 92 ? 13.008 7.976 -3.486 1.00 86.44 92 GLU A C 1
ATOM 706 O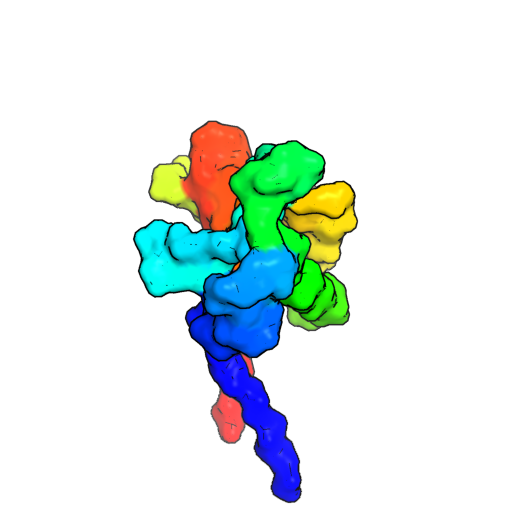 O . GLU A 1 92 ? 13.045 8.756 -4.436 1.00 86.44 92 GLU A O 1
ATOM 711 N N . GLN A 1 93 ? 12.553 8.365 -2.289 1.00 78.50 93 GLN A N 1
ATOM 712 C CA . GLN A 1 93 ? 12.090 9.731 -2.003 1.00 78.50 93 GLN A CA 1
ATOM 713 C C . GLN A 1 93 ? 13.218 10.762 -2.106 1.00 78.50 93 GLN A C 1
ATOM 715 O O . GLN A 1 93 ? 12.985 11.890 -2.535 1.00 78.50 93 GLN A O 1
ATOM 720 N N . MET A 1 94 ? 14.432 10.373 -1.717 1.00 80.75 94 MET A N 1
ATOM 721 C CA . MET A 1 94 ? 15.656 11.068 -2.100 1.00 80.75 94 MET A CA 1
ATOM 722 C C . MET A 1 94 ? 16.243 10.243 -3.242 1.00 80.75 94 MET A C 1
ATOM 724 O O . MET A 1 94 ? 16.638 9.116 -2.971 1.00 80.75 94 MET A O 1
ATOM 728 N N . PRO A 1 95 ? 16.208 10.716 -4.501 1.00 65.88 95 PRO A N 1
ATOM 729 C CA . PRO A 1 95 ? 16.341 9.863 -5.682 1.00 65.88 95 PRO A CA 1
ATOM 730 C C . PRO A 1 95 ? 17.795 9.429 -5.916 1.00 65.88 95 PRO A C 1
ATOM 732 O O . PRO A 1 95 ? 18.451 9.867 -6.857 1.00 65.88 95 PRO A O 1
ATOM 735 N N . THR A 1 96 ? 18.307 8.574 -5.034 1.00 78.50 96 THR A N 1
ATOM 736 C CA . THR A 1 96 ? 19.581 7.870 -5.187 1.00 78.50 96 THR A CA 1
ATOM 737 C C . THR A 1 96 ? 19.428 6.598 -6.014 1.00 78.50 96 THR A C 1
ATOM 739 O O . THR A 1 96 ? 20.397 6.158 -6.629 1.00 78.50 96 THR A O 1
ATOM 742 N N . LEU A 1 97 ? 18.209 6.057 -6.095 1.00 82.88 97 LEU A N 1
ATOM 743 C CA . LEU A 1 97 ? 17.868 4.903 -6.915 1.00 82.88 97 LEU A CA 1
ATOM 744 C C . LEU A 1 97 ? 16.477 5.064 -7.546 1.00 82.88 97 LEU A C 1
ATOM 746 O O . LEU A 1 97 ? 15.472 5.280 -6.863 1.00 82.88 97 LEU A O 1
ATOM 750 N N . GLU A 1 98 ? 16.427 4.913 -8.868 1.00 87.81 98 GLU A N 1
ATOM 751 C CA . GLU A 1 98 ? 15.204 4.700 -9.638 1.00 87.81 98 GLU A CA 1
ATOM 752 C C . GLU A 1 98 ? 15.441 3.520 -10.577 1.00 87.81 98 GLU A C 1
ATOM 754 O O . GLU A 1 98 ? 16.405 3.497 -11.341 1.00 87.81 98 GLU A O 1
ATOM 759 N N . VAL A 1 99 ? 14.572 2.521 -10.490 1.00 88.62 99 VAL A N 1
ATOM 760 C CA . VAL A 1 99 ? 14.688 1.282 -11.255 1.00 88.62 99 VAL A CA 1
ATOM 761 C C . VAL A 1 99 ? 13.308 0.820 -11.668 1.00 88.62 99 VAL A C 1
ATOM 763 O O . VAL A 1 99 ? 12.311 1.036 -10.978 1.00 88.62 99 VAL A O 1
ATOM 766 N N . ALA A 1 100 ? 13.232 0.179 -12.818 1.00 91.62 100 ALA A N 1
ATOM 767 C CA . ALA A 1 100 ? 11.992 -0.352 -13.329 1.00 91.62 100 ALA A CA 1
ATOM 768 C C . ALA A 1 100 ? 12.188 -1.797 -13.770 1.00 91.62 100 ALA A C 1
ATOM 770 O O . ALA A 1 100 ? 13.308 -2.256 -13.932 1.00 91.62 100 ALA A O 1
ATOM 771 N N . GLY A 1 101 ? 11.103 -2.544 -13.891 1.00 91.69 101 GLY A N 1
ATOM 772 C CA . GLY A 1 101 ? 11.141 -3.955 -14.231 1.00 91.69 101 GLY A CA 1
ATOM 773 C C . GLY A 1 101 ? 9.803 -4.460 -14.731 1.00 91.69 101 GLY A C 1
ATOM 774 O O . GLY A 1 101 ? 8.902 -3.680 -15.075 1.00 91.69 101 GLY A O 1
ATOM 775 N N . VAL A 1 102 ? 9.679 -5.780 -14.747 1.00 92.25 102 VAL A N 1
ATOM 776 C CA . VAL A 1 102 ? 8.436 -6.489 -15.048 1.00 92.25 102 VAL A CA 1
ATOM 777 C C . VAL A 1 102 ? 8.037 -7.313 -13.834 1.00 92.25 102 VAL A C 1
ATOM 779 O O . VAL A 1 102 ? 8.833 -8.097 -13.319 1.00 92.25 102 VAL A O 1
ATOM 782 N N . LEU A 1 103 ? 6.807 -7.124 -13.358 1.00 91.19 103 LEU A N 1
ATOM 783 C CA . LEU A 1 103 ? 6.298 -7.835 -12.194 1.00 91.19 103 LEU A CA 1
ATOM 784 C C . LEU A 1 103 ? 6.206 -9.332 -12.490 1.00 91.19 103 LEU A C 1
ATOM 786 O O . LEU A 1 103 ? 5.558 -9.744 -13.451 1.00 91.19 103 LEU A O 1
ATOM 790 N N . ARG A 1 104 ? 6.808 -10.146 -11.628 1.00 91.19 104 ARG A N 1
ATOM 791 C CA . ARG A 1 104 ? 6.814 -11.603 -11.740 1.00 91.19 104 ARG A CA 1
ATOM 792 C C . ARG A 1 104 ? 5.849 -12.255 -10.762 1.00 91.19 104 ARG A C 1
ATOM 794 O O . ARG A 1 104 ? 5.155 -13.192 -11.142 1.00 91.19 104 ARG A O 1
ATOM 801 N N . ASP A 1 105 ? 5.800 -11.772 -9.524 1.00 89.81 105 ASP A N 1
ATOM 802 C CA . ASP A 1 105 ? 4.860 -12.266 -8.519 1.00 89.81 105 ASP A CA 1
ATOM 803 C C . ASP A 1 105 ? 4.616 -11.233 -7.410 1.00 89.81 105 ASP A C 1
ATOM 805 O O . ASP A 1 105 ? 5.419 -10.327 -7.168 1.00 89.81 105 ASP A O 1
ATOM 809 N N . LEU A 1 106 ? 3.491 -11.413 -6.724 1.00 85.88 106 LEU A N 1
ATOM 810 C CA . LEU A 1 106 ? 3.141 -10.747 -5.477 1.00 85.88 106 LEU A CA 1
ATOM 811 C C . LEU A 1 106 ? 2.821 -11.827 -4.448 1.00 85.88 106 LEU A C 1
ATOM 813 O O . LEU A 1 106 ? 1.924 -12.653 -4.652 1.00 85.88 106 LEU A O 1
ATOM 817 N N . ARG A 1 107 ? 3.540 -11.809 -3.328 1.00 82.88 107 ARG A N 1
ATOM 818 C CA . ARG A 1 107 ? 3.345 -12.773 -2.240 1.00 82.88 107 ARG A CA 1
ATOM 819 C C . ARG A 1 107 ? 3.290 -12.061 -0.904 1.00 82.88 107 ARG A C 1
ATOM 821 O O . ARG A 1 107 ? 3.954 -11.048 -0.715 1.00 82.88 107 ARG A O 1
ATOM 828 N N . VAL A 1 108 ? 2.510 -12.606 0.016 1.00 76.81 108 VAL A N 1
ATOM 829 C CA . VAL A 1 108 ? 2.521 -12.176 1.412 1.00 76.81 108 VAL A CA 1
ATOM 830 C C . VAL A 1 108 ? 3.144 -13.290 2.230 1.00 76.81 108 VAL A C 1
ATOM 832 O O . VAL A 1 108 ? 2.667 -14.422 2.182 1.00 76.81 108 VAL A O 1
ATOM 835 N N . GLU A 1 109 ? 4.213 -12.969 2.949 1.00 74.88 109 GLU A N 1
ATOM 836 C CA . GLU A 1 109 ? 4.845 -13.867 3.914 1.00 74.88 109 GLU A CA 1
ATOM 837 C C . GLU A 1 109 ? 4.852 -13.155 5.272 1.00 74.88 109 GLU A C 1
ATOM 839 O O . GLU A 1 109 ? 5.367 -12.045 5.418 1.00 74.88 109 GLU A O 1
ATOM 844 N N . GLY A 1 110 ? 4.196 -13.756 6.269 1.00 71.94 110 GLY A N 1
ATOM 845 C CA . GLY A 1 110 ? 3.905 -13.072 7.531 1.00 71.94 110 GLY A CA 1
ATOM 846 C C . GLY A 1 110 ? 2.990 -11.859 7.322 1.00 71.94 110 GLY A C 1
ATOM 847 O O . GLY A 1 110 ? 1.911 -11.987 6.749 1.00 71.94 110 GLY A O 1
ATOM 848 N N . ASP A 1 111 ? 3.425 -10.684 7.784 1.00 64.25 111 ASP A N 1
ATOM 849 C CA . ASP A 1 111 ? 2.716 -9.405 7.614 1.00 64.25 111 ASP A CA 1
ATOM 850 C C . ASP A 1 111 ? 3.343 -8.506 6.522 1.00 64.25 111 ASP A C 1
ATOM 852 O O . ASP A 1 111 ? 2.994 -7.328 6.416 1.00 64.25 111 ASP A O 1
ATOM 856 N N . MET A 1 112 ? 4.257 -9.042 5.702 1.00 69.12 112 MET A N 1
ATOM 857 C CA . MET A 1 112 ? 4.940 -8.297 4.637 1.00 69.12 112 MET A CA 1
ATOM 858 C C . MET A 1 112 ? 4.409 -8.674 3.254 1.00 69.12 112 MET A C 1
ATOM 860 O O . MET A 1 112 ? 4.275 -9.852 2.923 1.00 69.12 112 MET A O 1
ATOM 864 N N . LEU A 1 113 ? 4.142 -7.663 2.421 1.00 76.12 113 LEU A N 1
ATOM 865 C CA . LEU A 1 113 ? 3.911 -7.846 0.987 1.00 76.12 113 LEU A CA 1
ATOM 866 C C . LEU A 1 113 ? 5.257 -7.767 0.262 1.00 76.12 113 LEU A C 1
ATOM 868 O O . LEU A 1 113 ? 6.012 -6.814 0.431 1.00 76.12 113 LEU A O 1
ATOM 872 N N . HIS A 1 114 ? 5.535 -8.764 -0.563 1.00 81.25 114 HIS A N 1
ATOM 873 C CA . HIS A 1 114 ? 6.735 -8.871 -1.373 1.00 81.25 114 HIS A CA 1
ATOM 874 C C . HIS A 1 114 ? 6.387 -8.640 -2.841 1.00 81.25 114 HIS A C 1
ATOM 876 O O . HIS A 1 114 ? 5.519 -9.321 -3.397 1.00 81.25 114 HIS A O 1
ATOM 882 N N . ILE A 1 115 ? 7.108 -7.718 -3.473 1.00 86.06 115 ILE A N 1
ATOM 883 C CA . ILE A 1 115 ? 7.061 -7.476 -4.915 1.00 86.06 115 ILE A CA 1
ATOM 884 C C . ILE A 1 115 ? 8.262 -8.173 -5.532 1.00 86.06 115 ILE A C 1
ATOM 886 O O . ILE A 1 115 ? 9.397 -7.752 -5.314 1.00 86.06 115 ILE A O 1
ATOM 890 N N . ILE A 1 116 ? 8.014 -9.227 -6.302 1.00 88.88 116 ILE A N 1
ATOM 891 C CA . ILE A 1 116 ? 9.056 -9.932 -7.044 1.00 88.88 116 ILE A CA 1
ATOM 892 C C . ILE A 1 116 ? 8.977 -9.468 -8.487 1.00 88.88 116 ILE A C 1
ATOM 894 O O . ILE A 1 116 ? 7.934 -9.612 -9.129 1.00 88.88 116 ILE A O 1
ATOM 898 N N . ALA A 1 117 ? 10.074 -8.937 -9.009 1.00 89.12 117 ALA A N 1
ATOM 899 C CA . ALA A 1 117 ? 10.134 -8.482 -10.387 1.00 89.12 117 ALA A CA 1
ATOM 900 C C . ALA A 1 117 ? 11.483 -8.792 -11.028 1.00 89.12 117 ALA A C 1
ATOM 902 O O . ALA A 1 117 ? 12.505 -8.951 -10.357 1.00 89.12 117 ALA A O 1
ATOM 903 N N . ASP A 1 118 ? 11.460 -8.870 -12.351 1.00 89.31 118 ASP A N 1
ATOM 904 C CA . ASP A 1 118 ? 12.662 -8.881 -13.166 1.00 89.31 118 ASP A CA 1
ATOM 905 C C . ASP A 1 118 ? 13.029 -7.419 -13.434 1.00 89.31 118 ASP A C 1
ATOM 907 O O . ASP A 1 118 ? 12.453 -6.764 -14.307 1.00 89.31 118 ASP A O 1
ATOM 911 N N . TRP A 1 119 ? 13.906 -6.878 -12.585 1.00 87.56 119 TRP A N 1
ATOM 912 C CA . TRP A 1 119 ? 14.329 -5.481 -12.631 1.00 87.56 119 TRP A CA 1
ATOM 913 C C . TRP A 1 119 ? 15.366 -5.259 -13.732 1.00 87.56 119 TRP A C 1
ATOM 915 O O . TRP A 1 119 ? 16.196 -6.118 -14.025 1.00 87.56 119 TRP A O 1
ATOM 925 N N . GLU A 1 120 ? 15.306 -4.088 -14.348 1.00 87.19 120 GLU A N 1
ATOM 926 C CA . GLU A 1 120 ? 16.259 -3.620 -15.343 1.00 87.19 120 GLU A CA 1
ATOM 927 C C . GLU A 1 120 ? 17.518 -3.086 -14.657 1.00 87.19 120 GLU A C 1
ATOM 929 O O . GLU A 1 120 ? 17.454 -2.447 -13.607 1.00 87.19 120 GLU A O 1
ATOM 934 N N . GLY A 1 121 ? 18.671 -3.303 -15.286 1.00 75.44 121 GLY A N 1
ATOM 935 C CA . GLY A 1 121 ? 19.957 -2.824 -14.787 1.00 75.44 121 GLY A CA 1
ATOM 936 C C . GLY A 1 121 ? 20.650 -3.779 -13.812 1.00 75.44 121 GLY A C 1
ATOM 937 O O . GLY A 1 121 ? 20.064 -4.702 -13.245 1.00 75.44 121 GLY A O 1
ATOM 938 N N . GLU A 1 122 ? 21.950 -3.552 -13.635 1.00 61.53 122 GLU A N 1
ATOM 939 C CA . GLU A 1 122 ? 22.838 -4.434 -12.866 1.00 61.53 122 GLU A CA 1
ATOM 940 C C . GLU A 1 122 ? 22.603 -4.353 -11.349 1.00 61.53 122 GLU A C 1
ATOM 942 O O . GLU A 1 122 ? 22.970 -5.266 -10.616 1.00 61.53 122 GLU A O 1
ATOM 947 N N . THR A 1 123 ? 21.969 -3.278 -10.868 1.00 65.25 123 THR A N 1
ATOM 948 C CA . THR A 1 123 ? 21.852 -2.966 -9.436 1.00 65.25 123 THR A CA 1
ATOM 949 C C . THR A 1 123 ? 20.883 -3.878 -8.684 1.00 65.25 123 THR A C 1
ATOM 951 O O . THR A 1 123 ? 21.085 -4.122 -7.498 1.00 65.25 123 THR A O 1
ATOM 954 N N . MET A 1 124 ? 19.832 -4.381 -9.341 1.00 63.19 124 MET A N 1
ATOM 955 C CA . MET A 1 124 ? 18.817 -5.220 -8.686 1.00 63.19 124 MET A CA 1
ATOM 956 C C . MET A 1 124 ? 18.718 -6.640 -9.249 1.00 63.19 124 MET A C 1
ATOM 958 O O . MET A 1 124 ? 18.366 -7.538 -8.493 1.00 63.19 124 MET A O 1
ATOM 962 N N . GLY A 1 125 ? 19.086 -6.887 -10.511 1.00 59.28 125 GLY A N 1
ATOM 963 C CA . GLY A 1 125 ? 19.084 -8.234 -11.093 1.00 59.28 125 GLY A CA 1
ATOM 964 C C . GLY A 1 125 ? 17.694 -8.887 -11.224 1.00 59.28 125 GLY A C 1
ATOM 965 O O . GLY A 1 125 ? 16.657 -8.321 -10.868 1.00 59.28 125 GLY A O 1
ATOM 966 N N . GLN A 1 126 ? 17.667 -10.107 -11.770 1.00 60.25 126 GLN A N 1
ATOM 967 C CA . GLN A 1 126 ? 16.433 -10.881 -11.978 1.00 60.25 126 GLN A CA 1
ATOM 968 C C . GLN A 1 126 ? 15.893 -11.474 -10.669 1.00 60.25 126 GLN A C 1
ATOM 970 O O . GLN A 1 126 ? 16.653 -11.991 -9.853 1.00 60.25 126 GLN A O 1
ATOM 975 N N . GLY A 1 127 ? 14.567 -11.456 -10.491 1.00 59.81 127 GLY A N 1
ATOM 976 C CA . GLY A 1 127 ? 13.897 -12.056 -9.331 1.00 59.81 127 GLY A CA 1
ATOM 977 C C . GLY A 1 127 ? 14.093 -11.323 -7.998 1.00 59.81 127 GLY A C 1
ATOM 978 O O . GLY A 1 127 ? 13.831 -11.905 -6.943 1.00 59.81 127 GLY A O 1
ATOM 979 N N . CYS A 1 128 ? 14.539 -10.065 -8.015 1.00 68.12 128 CYS A N 1
ATOM 980 C CA . CYS A 1 128 ? 14.748 -9.313 -6.782 1.00 68.12 128 CYS A CA 1
ATOM 981 C C . CYS A 1 128 ? 13.421 -8.965 -6.107 1.00 68.12 128 CYS A C 1
ATOM 983 O O . CYS A 1 128 ? 12.434 -8.605 -6.761 1.00 68.12 128 CYS A O 1
ATOM 985 N N . THR A 1 129 ? 13.416 -9.087 -4.781 1.00 75.38 129 THR A N 1
ATOM 986 C CA . THR A 1 129 ? 12.238 -8.869 -3.947 1.00 75.38 129 THR A CA 1
ATOM 987 C C . THR A 1 129 ? 12.338 -7.525 -3.242 1.00 75.38 129 THR A C 1
ATOM 989 O O . THR A 1 129 ? 13.295 -7.276 -2.514 1.00 75.38 129 THR A O 1
ATOM 992 N N . ILE A 1 130 ? 11.320 -6.689 -3.415 1.00 74.19 130 ILE A N 1
ATOM 993 C CA . ILE A 1 130 ? 11.119 -5.492 -2.602 1.00 74.19 130 ILE A CA 1
ATOM 994 C C . ILE A 1 130 ? 10.101 -5.811 -1.508 1.00 74.19 130 ILE A C 1
ATOM 996 O O . ILE A 1 130 ? 8.994 -6.271 -1.803 1.00 74.19 130 ILE A O 1
ATOM 1000 N N . ASN A 1 131 ? 10.478 -5.550 -0.258 1.00 66.44 131 ASN A N 1
ATOM 1001 C CA . ASN A 1 131 ? 9.605 -5.714 0.900 1.00 66.44 131 ASN A CA 1
ATOM 1002 C C . ASN A 1 131 ? 8.810 -4.431 1.140 1.00 66.44 131 ASN A C 1
ATOM 1004 O O . ASN A 1 131 ? 9.347 -3.325 1.072 1.00 66.44 131 ASN A O 1
ATOM 1008 N N . ILE A 1 132 ? 7.518 -4.582 1.411 1.00 66.00 132 ILE A N 1
ATOM 1009 C CA . ILE A 1 132 ? 6.637 -3.468 1.740 1.00 66.00 132 ILE A CA 1
ATOM 1010 C C . ILE A 1 132 ? 6.333 -3.502 3.232 1.00 66.00 132 ILE A C 1
ATOM 1012 O O . ILE A 1 132 ? 5.384 -4.147 3.679 1.00 66.00 132 ILE A O 1
ATOM 1016 N N . ASP A 1 133 ? 7.108 -2.729 3.985 1.00 60.50 133 ASP A N 1
ATOM 1017 C CA . ASP A 1 133 ? 6.946 -2.587 5.439 1.00 60.50 133 ASP A CA 1
ATOM 1018 C C . ASP A 1 133 ? 5.845 -1.573 5.808 1.00 60.50 133 ASP A C 1
ATOM 1020 O O . ASP A 1 133 ? 5.514 -1.369 6.978 1.00 60.50 133 ASP A O 1
ATOM 1024 N N . TYR A 1 134 ? 5.279 -0.887 4.808 1.00 58.88 134 TYR A N 1
ATOM 1025 C CA . TYR A 1 134 ? 4.242 0.123 4.982 1.00 58.88 134 TYR A CA 1
ATOM 1026 C C . TYR A 1 134 ? 3.220 0.083 3.843 1.00 58.88 134 TYR A C 1
ATOM 1028 O O . TYR A 1 134 ? 3.468 0.582 2.752 1.00 58.88 134 TYR A O 1
ATOM 1036 N N . LEU A 1 135 ? 2.034 -0.474 4.084 1.00 60.59 135 LEU A N 1
ATOM 1037 C CA . LEU A 1 135 ? 1.012 -0.604 3.044 1.00 60.59 135 LEU A CA 1
ATOM 1038 C C . LEU A 1 135 ? 0.194 0.691 2.864 1.00 60.59 135 LEU A C 1
ATOM 1040 O O . LEU A 1 135 ? -0.988 0.753 3.199 1.00 60.59 135 LEU A O 1
ATOM 1044 N N . ASN A 1 136 ? 0.819 1.731 2.311 1.00 64.94 136 ASN A N 1
ATOM 1045 C CA . ASN A 1 136 ? 0.101 2.894 1.782 1.00 64.94 136 ASN A CA 1
ATOM 1046 C C . ASN A 1 136 ? -0.144 2.691 0.292 1.00 64.94 136 ASN A C 1
ATOM 1048 O O . ASN A 1 136 ? 0.734 2.961 -0.531 1.00 64.94 136 ASN A O 1
ATOM 1052 N N . LEU A 1 137 ? -1.319 2.136 0.007 1.00 69.50 137 LEU A N 1
ATOM 1053 C CA . LEU A 1 137 ? -1.796 1.772 -1.318 1.00 69.50 137 LEU A CA 1
ATOM 1054 C C . LEU A 1 137 ? -2.611 2.916 -1.919 1.00 69.50 137 LEU A C 1
ATOM 1056 O O . LEU A 1 137 ? -3.705 3.233 -1.460 1.00 69.50 137 LEU A O 1
ATOM 1060 N N . ASP A 1 138 ? -2.098 3.479 -3.001 1.00 71.25 138 ASP A N 1
ATOM 1061 C CA . ASP A 1 138 ? -2.832 4.375 -3.879 1.00 71.25 138 ASP A CA 1
ATOM 1062 C C . ASP A 1 138 ? -3.144 3.631 -5.179 1.00 71.25 138 ASP A C 1
ATOM 1064 O O . ASP A 1 138 ? -2.253 3.359 -5.984 1.00 71.25 138 ASP A O 1
ATOM 1068 N N . ILE A 1 139 ? -4.400 3.225 -5.350 1.00 70.94 139 ILE A N 1
ATOM 1069 C CA . ILE A 1 139 ? -4.863 2.503 -6.535 1.00 70.94 139 ILE A CA 1
ATOM 1070 C C . ILE A 1 139 ? -5.624 3.499 -7.401 1.00 70.94 139 ILE A C 1
ATOM 1072 O O . ILE A 1 139 ? -6.566 4.132 -6.929 1.00 70.94 139 ILE A O 1
ATOM 1076 N N . THR A 1 140 ? -5.214 3.595 -8.660 1.00 68.75 140 THR A N 1
ATOM 1077 C CA . THR A 1 140 ? -5.854 4.355 -9.735 1.00 68.75 140 THR A CA 1
ATOM 1078 C C . THR A 1 140 ? -6.191 3.408 -10.892 1.00 68.75 140 THR A C 1
ATOM 1080 O O . THR A 1 140 ? -5.620 2.317 -10.970 1.00 68.75 140 THR A O 1
ATOM 1083 N N . PRO A 1 141 ? -7.035 3.805 -11.862 1.00 71.81 141 PRO A N 1
ATOM 1084 C CA . PRO A 1 141 ? -7.260 2.994 -13.061 1.00 71.81 141 PRO A CA 1
ATOM 1085 C C . PRO A 1 141 ? -5.986 2.711 -13.876 1.00 71.81 141 PRO A C 1
ATOM 1087 O O . PRO A 1 141 ? -5.956 1.759 -14.649 1.00 71.81 141 PRO A O 1
ATOM 1090 N N . ALA A 1 142 ? -4.944 3.536 -13.724 1.00 76.44 142 ALA A N 1
ATOM 1091 C CA . ALA A 1 142 ? -3.695 3.426 -14.475 1.00 76.44 142 ALA A CA 1
ATOM 1092 C C . ALA A 1 142 ? -2.558 2.765 -13.683 1.00 76.44 142 ALA A C 1
ATOM 1094 O O . ALA A 1 142 ? -1.548 2.383 -14.272 1.00 76.44 142 ALA A O 1
ATOM 1095 N N . SER A 1 143 ? -2.660 2.664 -12.358 1.00 81.88 143 SER A N 1
ATOM 1096 C CA . SER A 1 143 ? -1.558 2.158 -11.542 1.00 81.88 143 SER A CA 1
ATOM 1097 C C . SER A 1 143 ? -1.958 1.793 -10.120 1.00 81.88 143 SER A C 1
ATOM 1099 O O . SER A 1 143 ? -2.903 2.333 -9.555 1.00 81.88 143 SER A O 1
ATOM 1101 N N . ILE A 1 144 ? -1.161 0.919 -9.516 1.00 83.12 144 ILE A N 1
ATOM 1102 C CA . ILE A 1 144 ? -1.161 0.624 -8.088 1.00 83.12 144 ILE A CA 1
ATOM 1103 C C . ILE A 1 144 ? 0.166 1.129 -7.532 1.00 83.12 144 ILE A C 1
ATOM 1105 O O . ILE A 1 144 ? 1.223 0.606 -7.877 1.00 83.12 144 ILE A O 1
ATOM 1109 N N . THR A 1 145 ? 0.127 2.151 -6.687 1.00 82.75 145 THR A N 1
ATOM 1110 C CA . THR A 1 145 ? 1.307 2.714 -6.032 1.00 82.75 145 THR A CA 1
ATOM 1111 C C . THR A 1 145 ? 1.328 2.318 -4.568 1.00 82.75 145 THR A C 1
ATOM 1113 O O . THR A 1 145 ? 0.333 2.425 -3.865 1.00 82.75 145 THR A O 1
ATOM 1116 N N . MET A 1 146 ? 2.482 1.866 -4.106 1.00 82.00 146 MET A N 1
ATOM 1117 C CA . MET A 1 146 ? 2.735 1.437 -2.741 1.00 82.00 146 MET A CA 1
ATOM 1118 C C . MET A 1 146 ? 3.912 2.241 -2.215 1.00 82.00 146 MET A C 1
ATOM 1120 O O . MET A 1 146 ? 4.954 2.314 -2.861 1.00 82.00 146 MET A O 1
ATOM 1124 N N . SER A 1 147 ? 3.766 2.871 -1.055 1.00 76.56 147 SER A N 1
ATOM 1125 C CA . SER A 1 147 ? 4.943 3.407 -0.361 1.00 76.56 147 SER A CA 1
ATOM 1126 C C . SER A 1 147 ? 5.739 2.250 0.231 1.00 76.56 147 SER A C 1
ATOM 1128 O O . SER A 1 147 ? 5.145 1.287 0.694 1.00 76.56 147 SER A O 1
ATOM 1130 N N . ILE A 1 148 ? 7.062 2.338 0.240 1.00 74.88 148 ILE A N 1
ATOM 1131 C CA . ILE A 1 148 ? 7.912 1.336 0.877 1.00 74.88 148 ILE A CA 1
ATOM 1132 C C . ILE A 1 148 ? 8.934 2.020 1.782 1.00 74.88 148 ILE A C 1
ATOM 1134 O O . ILE A 1 148 ? 9.399 3.123 1.485 1.00 74.88 148 ILE A O 1
ATOM 1138 N N . SER A 1 149 ? 9.298 1.374 2.885 1.00 63.81 149 SER A N 1
ATOM 1139 C CA . SER A 1 149 ? 10.609 1.613 3.491 1.00 63.81 149 SER A CA 1
ATOM 1140 C C . SER A 1 149 ? 11.599 1.020 2.490 1.00 63.81 149 SER A C 1
ATOM 1142 O O . SER A 1 149 ? 11.497 -0.161 2.188 1.00 63.81 149 SER A O 1
ATOM 1144 N N . GLY A 1 150 ? 12.388 1.847 1.810 1.00 59.09 150 GLY A N 1
ATOM 1145 C CA . GLY A 1 150 ? 13.097 1.434 0.602 1.00 59.09 150 GLY A CA 1
ATOM 1146 C C . GLY A 1 150 ? 14.228 0.441 0.838 1.00 59.09 150 GLY A C 1
ATOM 1147 O O . GLY A 1 150 ? 14.403 -0.115 1.920 1.00 59.09 150 GLY A O 1
ATOM 1148 N N . LEU A 1 151 ? 15.013 0.211 -0.209 1.00 62.19 151 LEU A N 1
ATOM 1149 C CA . LEU A 1 151 ? 16.177 -0.671 -0.178 1.00 62.19 151 LEU A CA 1
ATOM 1150 C C . LEU A 1 151 ? 17.317 0.005 0.603 1.00 62.19 151 LEU A C 1
ATOM 1152 O O . LEU A 1 151 ? 18.172 0.675 0.036 1.00 62.19 151 LEU A O 1
ATOM 1156 N N . GLY A 1 152 ? 17.313 -0.145 1.929 1.00 61.50 152 GLY A N 1
ATOM 1157 C CA . GLY A 1 152 ? 18.307 0.448 2.826 1.00 61.50 152 GLY A CA 1
ATOM 1158 C C . GLY A 1 152 ? 17.714 1.539 3.720 1.00 61.50 152 GLY A C 1
ATOM 1159 O O . GLY A 1 152 ? 16.736 1.303 4.423 1.00 61.50 152 GLY A O 1
ATOM 1160 N N . SER A 1 153 ? 18.329 2.725 3.738 1.00 61.22 153 SER A N 1
ATOM 1161 C CA . SER A 1 153 ? 17.998 3.798 4.698 1.00 61.22 153 SER A CA 1
ATOM 1162 C C . SER A 1 153 ? 16.935 4.793 4.216 1.00 61.22 153 SER A C 1
ATOM 1164 O O . SER A 1 153 ? 16.530 5.666 4.985 1.00 61.22 153 SER A O 1
ATOM 1166 N N . PHE A 1 154 ? 16.496 4.713 2.958 1.00 70.81 154 PHE A N 1
ATOM 1167 C CA . PHE A 1 154 ? 15.622 5.718 2.348 1.00 70.81 154 PHE A CA 1
ATOM 1168 C C . PHE A 1 154 ? 14.243 5.147 2.060 1.00 70.81 154 PHE A C 1
ATOM 1170 O O . PHE A 1 154 ? 14.122 4.056 1.528 1.00 70.81 154 PHE A O 1
ATOM 1177 N N . ALA A 1 155 ? 13.181 5.879 2.396 1.00 77.50 155 ALA A N 1
ATOM 1178 C CA . ALA A 1 155 ? 11.835 5.523 1.961 1.00 77.50 155 ALA A CA 1
ATOM 1179 C C . ALA A 1 155 ? 11.705 5.687 0.440 1.00 77.50 155 ALA A C 1
ATOM 1181 O O . ALA A 1 155 ? 12.357 6.544 -0.158 1.00 77.50 155 ALA A O 1
ATOM 1182 N N . GLY A 1 156 ? 10.816 4.921 -0.180 1.00 83.00 156 GLY A N 1
ATOM 1183 C CA . GLY A 1 156 ? 10.534 5.014 -1.605 1.00 83.00 156 GLY A CA 1
ATOM 1184 C C . GLY A 1 156 ? 9.084 4.706 -1.943 1.00 83.00 156 GLY A C 1
ATOM 1185 O O . GLY A 1 156 ? 8.219 4.571 -1.074 1.00 83.00 156 GLY A O 1
ATOM 1186 N N . ILE A 1 157 ? 8.810 4.628 -3.234 1.00 85.56 157 ILE A N 1
ATOM 1187 C CA . ILE A 1 157 ? 7.518 4.263 -3.798 1.00 85.56 157 ILE A CA 1
ATOM 1188 C C . ILE A 1 157 ? 7.731 3.187 -4.853 1.00 85.56 157 ILE A C 1
ATOM 1190 O O . ILE A 1 157 ? 8.656 3.275 -5.655 1.00 85.56 157 ILE A O 1
ATOM 1194 N N . THR A 1 158 ? 6.864 2.183 -4.863 1.00 86.94 158 THR A N 1
ATOM 1195 C CA . THR A 1 158 ? 6.776 1.207 -5.943 1.00 86.94 158 THR A CA 1
ATOM 1196 C C . THR A 1 158 ? 5.442 1.359 -6.655 1.00 86.94 158 THR A C 1
ATOM 1198 O O . THR A 1 158 ? 4.392 1.316 -6.023 1.00 86.94 158 THR A O 1
ATOM 1201 N N . THR A 1 159 ? 5.468 1.526 -7.970 1.00 88.88 159 THR A N 1
ATOM 1202 C CA . THR A 1 159 ? 4.288 1.678 -8.820 1.00 88.88 159 THR A CA 1
ATOM 1203 C C . THR A 1 159 ? 4.209 0.510 -9.792 1.00 88.88 159 THR A C 1
ATOM 1205 O O . THR A 1 159 ? 5.121 0.317 -10.589 1.00 88.88 159 THR A O 1
ATOM 1208 N N . ILE A 1 160 ? 3.112 -0.245 -9.757 1.00 88.50 160 ILE A N 1
ATOM 1209 C CA . ILE A 1 160 ? 2.729 -1.215 -10.787 1.00 88.50 160 ILE A CA 1
ATOM 1210 C C . ILE A 1 160 ? 1.808 -0.486 -11.766 1.00 88.50 160 ILE A C 1
ATOM 1212 O O . ILE A 1 160 ? 0.778 0.044 -11.355 1.00 88.50 160 ILE A O 1
ATOM 1216 N N . PHE A 1 161 ? 2.163 -0.433 -13.045 1.00 87.00 161 PHE A N 1
ATOM 1217 C CA . PHE A 1 161 ? 1.355 0.229 -14.068 1.00 87.00 161 PHE A CA 1
ATOM 1218 C C . PHE A 1 161 ? 0.348 -0.751 -14.662 1.00 87.00 161 PHE A C 1
ATOM 1220 O O . PHE A 1 161 ? 0.707 -1.835 -15.118 1.00 87.00 161 PHE A O 1
ATOM 1227 N N . LEU A 1 162 ? -0.918 -0.357 -14.661 1.00 83.38 162 LEU A N 1
ATOM 1228 C CA . LEU A 1 162 ? -1.996 -1.101 -15.290 1.00 83.38 162 LEU A CA 1
ATOM 1229 C C . LEU A 1 162 ? -2.077 -0.674 -16.758 1.00 83.38 162 LEU A C 1
ATOM 1231 O O . LEU A 1 162 ? -1.849 0.494 -17.082 1.00 83.38 162 LEU A O 1
ATOM 1235 N N . ASP A 1 163 ? -2.389 -1.610 -17.655 1.00 76.06 163 ASP A N 1
ATOM 1236 C CA . ASP A 1 163 ? -2.603 -1.249 -19.056 1.00 76.06 163 ASP A CA 1
ATOM 1237 C C . ASP A 1 163 ? -3.749 -0.241 -19.120 1.00 76.06 163 ASP A C 1
ATOM 1239 O O . ASP A 1 163 ? -4.820 -0.479 -18.556 1.00 76.06 163 ASP A O 1
ATOM 1243 N N . GLN A 1 164 ? -3.543 0.880 -19.816 1.00 56.91 164 GLN A N 1
ATOM 1244 C CA . GLN A 1 164 ? -4.658 1.767 -20.114 1.00 56.91 164 GLN A CA 1
ATOM 1245 C C . GLN A 1 164 ? -5.693 0.956 -20.888 1.00 56.91 164 GLN A C 1
ATOM 1247 O O . GLN A 1 164 ? -5.429 0.503 -22.006 1.00 56.91 164 GLN A O 1
ATOM 1252 N N . ILE A 1 165 ? -6.869 0.767 -20.290 1.00 48.22 165 ILE A N 1
ATOM 1253 C CA . ILE A 1 165 ? -8.025 0.251 -21.009 1.00 48.22 165 ILE A CA 1
ATOM 1254 C C . ILE A 1 165 ? -8.274 1.263 -22.124 1.00 48.22 165 ILE A C 1
ATOM 1256 O O . ILE A 1 165 ? -8.768 2.362 -21.877 1.00 48.22 165 ILE A O 1
ATOM 1260 N N . ARG A 1 166 ? -7.875 0.922 -23.353 1.00 38.97 166 ARG A N 1
ATOM 1261 C CA . ARG A 1 166 ? -8.291 1.666 -24.538 1.00 38.97 166 ARG A CA 1
ATOM 1262 C C . ARG A 1 166 ? -9.805 1.525 -24.596 1.00 38.97 166 ARG A C 1
ATOM 1264 O O . ARG A 1 166 ? -10.304 0.491 -25.037 1.00 38.97 166 ARG A O 1
ATOM 1271 N N . SER A 1 167 ? -10.521 2.529 -24.101 1.00 39.03 167 SER A N 1
ATOM 1272 C CA . SER A 1 167 ? -11.941 2.695 -24.373 1.00 39.03 167 SER A CA 1
ATOM 1273 C C . SER A 1 167 ? -12.085 2.744 -25.892 1.00 39.03 167 SER A C 1
ATOM 1275 O O . SER A 1 167 ? -11.618 3.695 -26.522 1.00 39.03 167 SER A O 1
ATOM 1277 N N . ARG A 1 168 ? -12.600 1.660 -26.472 1.00 37.53 168 ARG A N 1
ATOM 1278 C CA . ARG A 1 168 ? -13.071 1.651 -27.855 1.00 37.53 168 ARG A CA 1
ATOM 1279 C C . ARG A 1 168 ? -14.354 2.456 -27.958 1.00 37.53 168 ARG A C 1
ATOM 1281 O O . ARG A 1 168 ? -15.153 2.376 -26.999 1.00 37.53 168 ARG A O 1
#

pLDDT: mean 75.53, std 15.32, range [31.42, 94.88]